Protein AF-A0A9P5N8K6-F1 (afdb_monomer_lite)

Secondary structure (DSSP, 8-state):
-TT-HHHHHHHHH-TTTS----SS-HHHHHHHHTT-S-HHHHHHHHHHHHH-STT------TT--SS---PPTT-S---HHHHHHHHHHHHHHHHTTSSPPP--SSPPP-

Organism: Gymnopilus junonius (NCBI:txid109634)

pLDDT: mean 86.78, std 9.12, range [65.12, 97.62]

Structure (mmCIF, N/CA/C/O backbone):
data_AF-A0A9P5N8K6-F1
#
_entry.id   AF-A0A9P5N8K6-F1
#
loop_
_atom_site.group_PDB
_atom_site.id
_atom_site.type_symbol
_atom_site.label_atom_id
_atom_site.label_alt_id
_atom_site.label_comp_id
_atom_site.label_asym_id
_atom_site.label_entity_id
_atom_site.label_seq_id
_atom_site.pdbx_PDB_ins_code
_atom_site.Cartn_x
_atom_site.Cartn_y
_atom_site.Cartn_z
_atom_site.occupancy
_atom_site.B_iso_or_equiv
_atom_site.auth_seq_id
_atom_site.auth_comp_id
_atom_site.auth_asym_id
_atom_site.auth_atom_id
_atom_site.pdbx_PDB_model_num
ATOM 1 N N . GLU A 1 1 ? -12.613 -1.320 -12.270 1.00 70.25 1 GLU A N 1
ATOM 2 C CA . GLU A 1 1 ? -11.898 -1.578 -11.006 1.00 70.25 1 GLU A CA 1
ATOM 3 C C . GLU A 1 1 ? -12.715 -2.328 -9.970 1.00 70.25 1 GLU A C 1
ATOM 5 O O . GLU A 1 1 ? -12.554 -3.535 -9.919 1.00 70.25 1 GLU A O 1
ATOM 10 N N . LEU A 1 2 ? -13.622 -1.711 -9.198 1.00 72.19 2 LEU A N 1
ATOM 11 C CA . LEU A 1 2 ? -14.351 -2.441 -8.135 1.00 72.19 2 LEU A CA 1
ATOM 12 C C . LEU A 1 2 ? -15.151 -3.650 -8.660 1.00 72.19 2 LEU A C 1
ATOM 14 O O . LEU A 1 2 ? -15.186 -4.686 -8.007 1.00 72.19 2 LEU A O 1
ATOM 18 N N . ASP A 1 3 ? -15.695 -3.543 -9.873 1.00 79.81 3 ASP A N 1
ATOM 19 C CA . ASP A 1 3 ? -16.431 -4.621 -10.546 1.00 79.81 3 ASP A CA 1
ATOM 20 C C . ASP A 1 3 ? -15.578 -5.429 -11.542 1.00 79.81 3 ASP A C 1
ATOM 22 O O . ASP A 1 3 ? -16.116 -6.275 -12.254 1.00 79.81 3 ASP A O 1
ATOM 26 N N . ASP A 1 4 ? -14.264 -5.176 -11.633 1.00 84.00 4 ASP A N 1
ATOM 27 C CA . ASP A 1 4 ? -13.392 -5.927 -12.541 1.00 84.00 4 ASP A CA 1
ATOM 28 C C . ASP A 1 4 ? -13.007 -7.277 -11.903 1.00 84.00 4 ASP A C 1
ATOM 30 O O . ASP A 1 4 ? -12.291 -7.313 -10.894 1.00 84.00 4 ASP A O 1
ATOM 34 N N . PRO A 1 5 ? -13.485 -8.415 -12.439 1.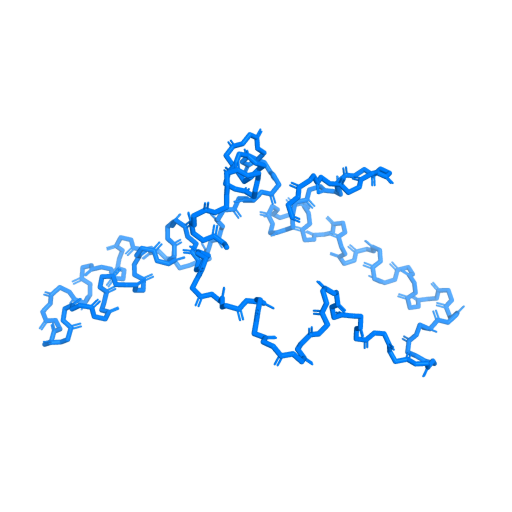00 87.25 5 PRO A N 1
ATOM 35 C CA . PRO A 1 5 ? -13.241 -9.715 -11.828 1.00 87.25 5 PRO A CA 1
ATOM 36 C C . PRO A 1 5 ? -11.788 -10.183 -11.978 1.00 87.25 5 PRO A C 1
ATOM 38 O O . PRO A 1 5 ? -11.361 -11.045 -11.212 1.00 87.25 5 PRO A O 1
ATOM 41 N N . ILE A 1 6 ? -11.039 -9.656 -12.951 1.00 89.06 6 ILE A N 1
ATOM 42 C CA . ILE A 1 6 ? -9.643 -10.022 -13.198 1.00 89.06 6 ILE A CA 1
ATOM 43 C C . ILE A 1 6 ? -8.760 -9.314 -12.174 1.00 89.06 6 ILE A C 1
ATOM 45 O O . ILE A 1 6 ? -8.040 -9.986 -11.436 1.00 89.06 6 ILE A O 1
ATOM 49 N N . VAL A 1 7 ? -8.896 -7.990 -12.052 1.00 87.00 7 VAL A N 1
ATOM 50 C CA . VAL A 1 7 ? -8.128 -7.186 -11.086 1.00 87.00 7 VAL A CA 1
ATOM 51 C C . VAL A 1 7 ? -8.360 -7.682 -9.660 1.00 87.00 7 VAL A C 1
ATOM 53 O O . VAL A 1 7 ? -7.411 -7.958 -8.927 1.00 87.00 7 VAL A O 1
ATOM 56 N N . ASN A 1 8 ? -9.626 -7.854 -9.266 1.00 86.94 8 ASN A N 1
ATOM 57 C CA . ASN A 1 8 ? -9.967 -8.308 -7.918 1.00 86.94 8 ASN A CA 1
ATOM 58 C C . ASN A 1 8 ? -9.419 -9.707 -7.616 1.00 86.94 8 ASN A C 1
ATOM 60 O O . ASN A 1 8 ? -9.037 -9.988 -6.479 1.00 86.94 8 ASN A O 1
ATOM 64 N N . LYS A 1 9 ? -9.375 -10.590 -8.621 1.00 91.19 9 LYS A N 1
ATOM 65 C CA . LYS A 1 9 ? -8.778 -11.915 -8.468 1.00 91.19 9 LYS A CA 1
ATOM 66 C C . LYS A 1 9 ? -7.272 -11.808 -8.243 1.00 91.19 9 LYS A C 1
ATOM 68 O O . LYS A 1 9 ? -6.779 -12.404 -7.296 1.00 91.19 9 LYS A O 1
ATOM 73 N N . THR A 1 10 ? -6.567 -11.014 -9.043 1.00 91.00 10 THR A N 1
ATOM 74 C CA . THR A 1 10 ? -5.119 -10.807 -8.900 1.00 91.00 10 THR A CA 1
ATOM 75 C C . THR A 1 10 ? -4.756 -10.220 -7.537 1.00 91.00 10 THR A C 1
ATOM 77 O O . THR A 1 10 ? -3.874 -10.742 -6.863 1.00 91.00 10 THR A O 1
ATOM 80 N N . VAL A 1 11 ? -5.476 -9.194 -7.072 1.00 89.12 11 VAL A N 1
ATOM 81 C CA . VAL A 1 11 ? -5.240 -8.607 -5.739 1.00 89.12 11 VAL A CA 1
ATOM 82 C C . VAL A 1 11 ? -5.453 -9.643 -4.632 1.00 89.12 11 VAL A C 1
ATOM 84 O O . VAL A 1 11 ? -4.669 -9.719 -3.688 1.00 89.12 11 VAL A O 1
ATOM 87 N N . LYS A 1 12 ? -6.494 -10.473 -4.756 1.00 89.12 12 LYS A N 1
ATOM 88 C CA . LYS A 1 12 ? -6.823 -11.503 -3.767 1.00 89.12 12 LYS A CA 1
ATOM 89 C C . LYS A 1 12 ? -5.841 -12.677 -3.764 1.00 89.12 12 LYS A C 1
ATOM 91 O O . LYS A 1 12 ? -5.551 -13.209 -2.694 1.00 89.12 12 LYS A O 1
ATOM 96 N N . ASP A 1 13 ? -5.375 -13.095 -4.936 1.00 92.50 13 ASP A N 1
ATOM 97 C CA . ASP A 1 13 ? -4.505 -14.263 -5.102 1.00 92.50 13 ASP A CA 1
ATOM 98 C C . ASP A 1 13 ? -3.035 -13.948 -4.743 1.00 92.50 13 ASP A C 1
ATOM 100 O O . ASP A 1 13 ? -2.266 -14.875 -4.492 1.00 92.50 13 ASP A O 1
ATOM 104 N N . HIS A 1 14 ? -2.662 -12.662 -4.648 1.00 91.38 14 HIS A N 1
ATOM 105 C CA . HIS A 1 14 ? -1.295 -12.196 -4.365 1.00 91.38 14 HIS A CA 1
ATOM 106 C C . HIS A 1 14 ? -1.197 -11.236 -3.152 1.00 91.38 14 HIS A C 1
ATOM 108 O O . HIS A 1 14 ? -0.726 -10.101 -3.285 1.00 91.38 14 HIS A O 1
ATOM 114 N N . PRO A 1 15 ? -1.623 -11.646 -1.940 1.00 89.69 15 PRO A N 1
ATOM 115 C CA . PRO A 1 15 ? -1.583 -10.788 -0.748 1.00 89.69 15 PRO A CA 1
ATOM 116 C C . PRO A 1 15 ? -0.159 -10.406 -0.308 1.00 89.69 15 PRO A C 1
ATOM 118 O O . PRO A 1 15 ? 0.029 -9.440 0.428 1.00 89.69 15 PRO A O 1
ATOM 121 N N . ASP A 1 16 ? 0.844 -11.166 -0.742 1.00 89.94 16 ASP A N 1
ATOM 122 C CA . ASP A 1 16 ? 2.268 -10.897 -0.556 1.00 89.94 16 ASP A CA 1
ATOM 123 C C . ASP A 1 16 ? 2.757 -9.704 -1.393 1.00 89.94 16 ASP A C 1
ATOM 125 O O . ASP A 1 16 ? 3.614 -8.949 -0.932 1.00 89.94 16 ASP A O 1
ATOM 129 N N . LEU A 1 17 ? 2.172 -9.494 -2.577 1.00 90.06 17 LEU A N 1
ATOM 130 C CA . LEU A 1 17 ? 2.474 -8.356 -3.452 1.00 90.06 17 LEU A CA 1
ATOM 131 C C . LEU A 1 17 ? 1.675 -7.102 -3.082 1.00 90.06 17 LEU A C 1
ATOM 133 O O . LEU A 1 17 ? 2.181 -5.988 -3.179 1.00 90.06 17 LEU A O 1
ATOM 137 N N . PHE A 1 18 ? 0.438 -7.274 -2.613 1.00 89.19 18 PHE A N 1
ATOM 138 C CA . PHE A 1 18 ? -0.476 -6.172 -2.283 1.00 89.19 18 PHE A CA 1
ATOM 139 C C . PHE A 1 18 ? -0.681 -6.006 -0.776 1.00 89.19 18 PHE A C 1
ATOM 141 O O . PHE A 1 18 ? -1.784 -5.738 -0.297 1.00 89.19 18 PHE A O 1
ATOM 148 N N . LYS A 1 19 ? 0.392 -6.181 -0.002 1.00 90.19 19 LYS A N 1
ATOM 149 C CA . LYS A 1 19 ? 0.340 -6.060 1.453 1.00 90.19 19 LYS A CA 1
ATOM 150 C C . LYS A 1 19 ? 0.055 -4.615 1.870 1.00 90.19 19 LYS A C 1
ATOM 152 O O . LYS A 1 19 ? 0.800 -3.697 1.535 1.00 90.19 19 LYS A O 1
ATOM 157 N N . ILE A 1 20 ? -0.969 -4.423 2.696 1.00 90.06 20 ILE A N 1
ATOM 158 C CA . ILE A 1 20 ? -1.251 -3.125 3.313 1.00 90.06 20 ILE A CA 1
ATOM 159 C C . ILE A 1 20 ? -0.405 -2.984 4.577 1.00 90.06 20 ILE A C 1
ATOM 161 O O . ILE A 1 20 ? -0.654 -3.624 5.599 1.00 90.06 20 ILE A O 1
ATOM 165 N N . THR A 1 21 ? 0.638 -2.158 4.502 1.00 90.00 21 THR A N 1
ATOM 166 C CA . THR A 1 21 ? 1.461 -1.792 5.660 1.00 90.00 21 THR A CA 1
ATOM 167 C C . THR A 1 21 ? 1.340 -0.314 5.954 1.00 90.00 21 THR A C 1
ATOM 169 O O . THR A 1 21 ? 1.440 0.517 5.055 1.00 90.00 21 THR A O 1
ATOM 172 N N . THR A 1 22 ? 1.197 0.026 7.231 1.00 90.25 22 THR A N 1
ATOM 173 C CA . THR A 1 22 ? 1.201 1.414 7.677 1.00 90.25 22 THR A CA 1
ATOM 174 C C . THR A 1 22 ? 1.982 1.553 8.983 1.00 90.25 22 THR A C 1
ATOM 176 O O . THR A 1 22 ? 1.855 0.701 9.866 1.00 90.25 22 THR A O 1
ATOM 179 N N . PRO A 1 23 ? 2.793 2.616 9.151 1.00 91.25 23 PRO A N 1
ATOM 180 C CA . PRO A 1 23 ? 3.412 2.928 10.439 1.00 91.25 23 PRO A CA 1
ATOM 181 C C . PRO A 1 23 ? 2.390 3.460 11.459 1.00 91.25 23 PRO A C 1
ATOM 183 O O . PRO A 1 23 ? 2.715 3.647 12.634 1.00 91.25 23 PRO A O 1
ATOM 186 N N . ILE A 1 24 ? 1.158 3.741 11.022 1.00 94.44 24 ILE A N 1
ATOM 187 C CA . ILE A 1 24 ? 0.084 4.254 11.865 1.00 94.44 24 ILE A CA 1
ATOM 188 C C . ILE A 1 24 ? -0.502 3.106 12.687 1.00 94.44 24 ILE A C 1
ATOM 190 O O . ILE A 1 24 ? -0.931 2.086 12.157 1.00 94.44 24 ILE A O 1
ATOM 194 N N . LYS A 1 25 ? -0.594 3.304 14.004 1.00 95.88 25 LYS A N 1
ATOM 195 C CA . LYS A 1 25 ? -1.327 2.395 14.892 1.00 95.88 25 LYS A CA 1
ATOM 196 C C . LYS A 1 25 ? -2.827 2.622 14.712 1.00 95.88 25 LYS A C 1
ATOM 198 O O . LYS A 1 25 ? -3.396 3.474 15.394 1.00 95.88 25 LYS A O 1
ATOM 203 N N . VAL A 1 26 ? -3.439 1.890 13.783 1.00 96.06 26 VAL A N 1
ATOM 204 C CA . VAL A 1 26 ? -4.843 2.087 13.388 1.00 96.06 26 VAL A CA 1
ATOM 205 C C . VAL A 1 26 ? -5.793 1.990 14.585 1.00 96.06 26 VAL A C 1
ATOM 207 O O . VAL A 1 26 ? -6.633 2.868 14.748 1.00 96.06 26 VAL A O 1
ATOM 210 N N . ASP A 1 27 ? -5.591 1.029 15.490 1.00 95.75 27 ASP A N 1
ATOM 211 C CA . ASP A 1 27 ? -6.426 0.881 16.693 1.00 95.75 27 ASP A CA 1
ATOM 212 C C . ASP A 1 27 ? -6.383 2.120 17.600 1.00 95.75 27 ASP A C 1
ATOM 214 O O . ASP A 1 27 ? -7.399 2.567 18.130 1.00 95.75 27 ASP A O 1
ATOM 218 N N . VAL A 1 28 ? -5.196 2.719 17.752 1.00 97.62 28 VAL A N 1
ATOM 219 C CA . VAL A 1 28 ? -5.016 3.942 18.548 1.00 97.62 28 VAL A CA 1
ATOM 220 C C . VAL A 1 28 ? -5.676 5.124 17.849 1.00 97.62 28 VAL A C 1
ATOM 222 O O . VAL A 1 28 ? -6.334 5.933 18.498 1.00 97.62 28 VAL A O 1
ATOM 225 N N . LEU A 1 29 ? -5.519 5.225 16.527 1.00 96.94 29 LEU A N 1
ATOM 226 C CA . LEU A 1 29 ? -6.160 6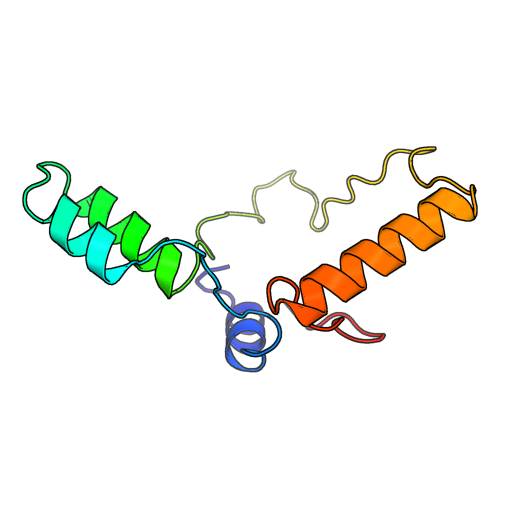.270 15.734 1.00 96.94 29 LEU A CA 1
ATOM 227 C C . LEU A 1 29 ? -7.690 6.181 15.832 1.00 96.94 29 LEU A C 1
ATOM 229 O O . LEU A 1 29 ? -8.343 7.206 16.017 1.00 96.94 29 LEU A O 1
ATOM 233 N N . HIS A 1 30 ? -8.248 4.973 15.759 1.00 96.06 30 HIS A N 1
ATOM 234 C CA . HIS A 1 30 ? -9.681 4.737 15.887 1.00 96.06 30 HIS A CA 1
ATOM 235 C C . HIS A 1 30 ? -10.214 5.215 17.244 1.00 96.06 30 HIS A C 1
ATOM 237 O O . HIS A 1 30 ? -11.163 5.998 17.284 1.00 96.06 30 HIS A O 1
ATOM 243 N N . GLU A 1 31 ? -9.561 4.847 18.351 1.00 97.31 31 GLU A N 1
ATOM 244 C CA . GLU A 1 31 ? -9.984 5.296 19.684 1.00 97.31 31 GLU A CA 1
ATOM 245 C C . GLU A 1 31 ? -9.885 6.819 19.853 1.00 97.31 31 GLU A C 1
ATOM 247 O O . GLU A 1 31 ? -10.785 7.436 20.426 1.00 97.31 31 GLU A O 1
ATOM 252 N N . LEU A 1 32 ? -8.844 7.453 19.301 1.00 97.62 32 LEU A N 1
ATOM 253 C CA . LEU A 1 32 ? -8.705 8.914 19.322 1.00 97.62 32 LEU A CA 1
ATOM 254 C C . LEU A 1 32 ? -9.808 9.630 18.526 1.00 97.62 32 LEU A C 1
ATOM 256 O O . LEU A 1 32 ? -10.165 10.761 18.857 1.00 97.62 32 LEU A O 1
ATOM 260 N N . LEU A 1 33 ? -10.349 8.990 17.487 1.00 96.69 33 LEU A N 1
ATOM 261 C CA . LEU A 1 33 ? -11.339 9.575 16.580 1.00 96.69 33 LEU A CA 1
ATOM 262 C C . LEU A 1 33 ? -12.782 9.136 16.854 1.00 96.69 33 LEU A C 1
ATOM 264 O O . LEU A 1 33 ? -13.701 9.621 16.195 1.00 96.69 33 LEU A O 1
ATOM 268 N N . LYS A 1 34 ? -13.015 8.290 17.858 1.00 95.50 34 LYS A N 1
ATOM 269 C CA . LYS A 1 34 ?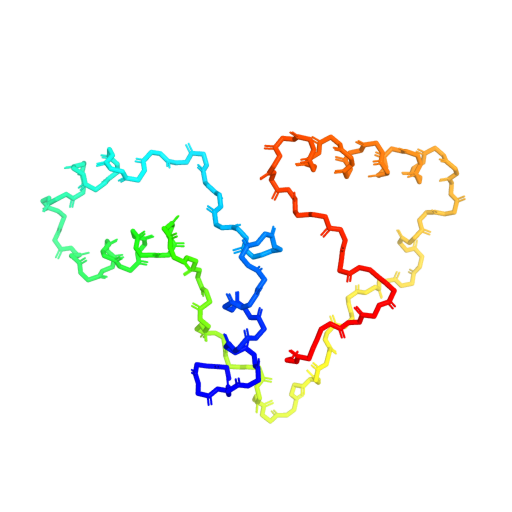 -14.332 7.725 18.192 1.00 95.50 34 LYS A CA 1
ATOM 270 C C . LYS A 1 34 ? -15.439 8.764 18.410 1.00 95.50 34 LYS A C 1
ATOM 272 O O . LYS A 1 34 ? -16.602 8.503 18.122 1.00 95.50 34 LYS A O 1
ATOM 277 N N . GLY A 1 35 ? -15.090 9.944 18.925 1.00 95.69 35 GLY A N 1
ATOM 278 C CA . GLY A 1 35 ? -16.024 11.054 19.159 1.00 95.69 35 GLY A CA 1
ATOM 279 C C . GLY A 1 35 ? -16.119 12.066 18.013 1.00 95.69 35 GLY A C 1
ATOM 280 O O . GLY A 1 35 ? -16.741 13.114 18.184 1.00 95.69 35 GLY A O 1
ATOM 281 N N . HIS A 1 36 ? -15.462 11.818 16.878 1.00 97.44 36 HIS A N 1
ATOM 282 C CA . HIS A 1 36 ? -15.383 12.790 15.796 1.00 97.44 36 HIS A CA 1
ATOM 283 C C . HIS A 1 36 ? -16.744 12.941 15.085 1.00 97.44 36 HIS A C 1
ATOM 285 O O . HIS A 1 36 ? -17.352 11.938 14.708 1.00 97.44 36 HIS A O 1
ATOM 291 N N . PRO A 1 37 ? -17.219 14.176 14.827 1.00 97.12 37 PRO A N 1
ATOM 292 C CA . PRO A 1 37 ? -18.546 14.411 14.248 1.00 97.12 37 PRO A CA 1
ATOM 293 C C . PRO A 1 37 ? -18.684 13.922 12.799 1.00 97.12 37 PRO A C 1
ATOM 295 O O . PRO A 1 37 ? -19.792 13.696 12.325 1.00 97.12 37 PRO A O 1
ATOM 298 N N . ASN A 1 38 ? -17.568 13.755 12.085 1.00 97.00 38 ASN A N 1
ATOM 299 C CA . ASN A 1 38 ? -17.544 13.201 10.732 1.00 97.00 38 ASN A CA 1
ATOM 300 C C . ASN A 1 38 ? -17.178 11.709 10.751 1.00 97.00 38 ASN A C 1
ATOM 302 O O . ASN A 1 38 ? -16.132 11.317 10.233 1.00 97.00 38 ASN A O 1
ATOM 306 N N . THR A 1 39 ? -18.015 10.893 11.393 1.00 95.50 39 THR A N 1
ATOM 307 C CA . THR A 1 39 ? -17.826 9.436 11.485 1.00 95.50 39 THR A CA 1
ATOM 308 C C . THR A 1 39 ? -17.641 8.767 10.116 1.00 95.50 39 THR A C 1
ATOM 310 O O . THR A 1 39 ? -16.700 7.990 9.992 1.00 95.50 39 THR A O 1
ATOM 313 N N . PRO A 1 40 ? -18.417 9.095 9.055 1.00 95.62 40 PRO A N 1
ATOM 314 C CA . PRO A 1 40 ? -18.252 8.436 7.756 1.00 95.62 40 PRO A CA 1
ATOM 315 C C . PRO A 1 40 ? -16.851 8.601 7.160 1.00 95.62 40 PRO A C 1
ATOM 317 O O . PRO A 1 40 ? -16.304 7.673 6.571 1.00 95.62 40 PRO A O 1
ATOM 320 N N . PHE A 1 41 ? -16.248 9.779 7.331 1.00 94.38 41 PHE A N 1
ATOM 321 C CA . PHE A 1 41 ? -14.898 10.028 6.844 1.00 94.38 41 PHE A CA 1
ATOM 322 C C . PHE A 1 41 ? -13.841 9.301 7.679 1.00 94.38 41 PHE A C 1
ATOM 324 O O . PHE A 1 41 ? -12.907 8.736 7.116 1.00 94.38 41 PHE A O 1
ATOM 331 N N . VAL A 1 42 ? -14.007 9.268 9.005 1.00 95.75 42 VAL A N 1
ATOM 332 C CA . VAL A 1 42 ? -13.107 8.521 9.898 1.00 95.75 42 VAL A CA 1
ATOM 333 C C . VAL A 1 42 ? -13.103 7.041 9.531 1.00 95.75 42 VAL A C 1
ATOM 335 O O . VAL A 1 42 ? -12.032 6.490 9.299 1.00 95.75 42 VAL A O 1
ATOM 338 N N . GLU A 1 43 ? -14.280 6.435 9.379 1.00 94.50 43 GLU A N 1
ATOM 339 C CA . GLU A 1 43 ? -14.414 5.039 8.945 1.00 94.50 43 GLU A CA 1
ATOM 340 C C . GLU A 1 43 ? -13.729 4.798 7.594 1.00 94.50 43 GLU A C 1
ATOM 342 O O . GLU A 1 43 ? -12.968 3.846 7.453 1.00 94.50 43 GLU A O 1
ATOM 347 N N . SER A 1 44 ? -13.897 5.700 6.616 1.00 93.81 44 SER A N 1
ATOM 348 C CA . SER A 1 44 ? -13.227 5.555 5.314 1.00 93.81 44 SER A CA 1
ATOM 349 C C . SER A 1 44 ? -11.697 5.575 5.405 1.00 93.81 44 SER A C 1
ATOM 351 O O . SER A 1 44 ? -11.030 4.845 4.675 1.00 93.81 44 SER A O 1
ATOM 353 N N . ILE A 1 45 ? -11.129 6.377 6.314 1.00 94.06 45 ILE A N 1
ATOM 354 C CA . ILE A 1 45 ? -9.680 6.423 6.540 1.00 94.06 45 ILE A CA 1
ATOM 355 C C . ILE A 1 45 ? -9.216 5.143 7.223 1.00 94.06 45 ILE A C 1
ATOM 357 O O . ILE A 1 45 ? -8.197 4.588 6.825 1.00 94.06 45 ILE A O 1
ATOM 361 N N . LEU A 1 46 ? -9.939 4.687 8.249 1.00 95.19 46 LEU A N 1
ATOM 362 C CA . LEU A 1 46 ? -9.581 3.478 8.985 1.00 95.19 46 LEU A CA 1
ATOM 363 C C . LEU A 1 46 ? -9.583 2.264 8.054 1.00 95.19 46 LEU A C 1
ATOM 365 O O . LEU A 1 46 ? -8.573 1.570 7.999 1.00 95.19 46 LEU A O 1
ATOM 369 N N . ILE A 1 47 ? -10.636 2.101 7.247 1.00 93.25 47 ILE A N 1
ATOM 370 C CA . ILE A 1 47 ? -10.710 1.072 6.200 1.00 93.25 47 ILE A CA 1
ATOM 371 C C . ILE A 1 47 ? -9.553 1.229 5.210 1.00 93.25 47 ILE A C 1
ATOM 373 O O . ILE A 1 47 ? -8.865 0.263 4.909 1.00 93.25 47 ILE A O 1
ATOM 377 N N . GLY A 1 48 ? -9.269 2.446 4.736 1.00 92.44 48 GLY A N 1
ATOM 378 C CA . GLY A 1 48 ? -8.160 2.677 3.807 1.00 92.44 48 GLY A CA 1
ATOM 379 C C . GLY A 1 48 ? -6.785 2.294 4.373 1.00 92.44 48 GLY A C 1
ATOM 380 O O . GLY A 1 48 ? -5.908 1.849 3.635 1.00 92.44 48 GLY A O 1
ATOM 381 N N . LEU A 1 49 ? -6.590 2.439 5.686 1.00 94.00 49 LEU A N 1
ATOM 382 C CA . LEU A 1 49 ? -5.347 2.085 6.372 1.00 94.00 49 LEU A CA 1
ATOM 383 C C . LEU A 1 49 ? -5.226 0.589 6.699 1.00 94.00 49 LEU A C 1
ATOM 385 O O . LEU A 1 49 ? -4.099 0.133 6.898 1.00 94.00 49 LEU A O 1
ATOM 389 N N . THR A 1 50 ? -6.333 -0.156 6.773 1.00 92.12 50 THR A N 1
ATOM 390 C CA . THR A 1 50 ? -6.325 -1.611 7.023 1.00 92.12 50 THR A CA 1
ATOM 391 C C . THR A 1 50 ? -6.417 -2.425 5.742 1.00 92.12 50 THR A C 1
ATOM 393 O O . THR A 1 50 ? -5.669 -3.384 5.570 1.00 92.12 50 THR A O 1
ATOM 396 N N . ASP A 1 51 ? -7.296 -2.011 4.834 1.00 89.38 51 ASP A N 1
ATOM 397 C CA . ASP A 1 51 ? -7.716 -2.777 3.660 1.00 89.38 51 ASP A CA 1
ATOM 398 C C . ASP A 1 51 ? -7.198 -2.149 2.353 1.00 89.38 51 ASP A C 1
ATOM 400 O O . ASP A 1 51 ? -7.255 -2.767 1.291 1.00 89.38 51 ASP A O 1
ATOM 404 N N . GLY A 1 52 ? -6.632 -0.939 2.432 1.00 88.75 52 GLY A N 1
ATOM 405 C CA . GLY A 1 52 ? -6.081 -0.198 1.301 1.00 88.75 52 GLY A CA 1
ATOM 406 C C . GLY A 1 52 ? -7.061 0.811 0.699 1.00 88.75 52 GLY A C 1
ATOM 407 O O . GLY A 1 52 ? -8.271 0.743 0.888 1.00 88.75 52 GLY A O 1
ATOM 408 N N . PHE A 1 53 ? -6.527 1.774 -0.063 1.00 87.31 53 PHE A N 1
ATOM 409 C CA . PHE A 1 53 ? -7.326 2.830 -0.708 1.00 87.31 53 PHE A CA 1
ATOM 410 C C . PHE A 1 53 ? -7.827 2.471 -2.121 1.00 87.31 53 PHE A C 1
ATOM 412 O O . PHE A 1 53 ? -8.341 3.311 -2.867 1.00 87.31 53 PHE A O 1
ATOM 419 N N . TRP A 1 54 ? -7.639 1.218 -2.519 1.00 79.06 54 TRP A N 1
ATOM 420 C CA . TRP A 1 54 ? -8.143 0.673 -3.772 1.00 79.06 54 TRP A CA 1
ATOM 421 C C . TRP A 1 54 ? -9.611 0.246 -3.591 1.00 79.06 54 TRP A C 1
ATOM 423 O O . TRP A 1 54 ? -9.948 -0.227 -2.508 1.00 79.06 54 TRP A O 1
ATOM 433 N N . PRO A 1 55 ? -10.509 0.363 -4.593 1.00 72.06 55 PRO A N 1
ATOM 434 C CA . PRO A 1 55 ? -10.313 0.778 -5.986 1.00 72.06 55 PRO A CA 1
ATOM 435 C C . PRO A 1 55 ? -11.077 2.063 -6.356 1.00 72.06 55 PRO A C 1
ATOM 437 O O . PRO A 1 55 ? -11.801 2.109 -7.352 1.00 72.06 55 PRO A O 1
ATOM 440 N N . TRP A 1 56 ? -10.972 3.131 -5.566 1.00 69.69 56 TRP A N 1
ATOM 441 C CA . TRP A 1 56 ? -11.809 4.323 -5.786 1.00 69.69 56 TRP A CA 1
ATOM 442 C C . TRP A 1 56 ? -11.422 5.182 -7.009 1.00 69.69 56 TRP A C 1
ATOM 444 O O . TRP A 1 56 ? -12.063 6.200 -7.274 1.00 69.69 56 TRP A O 1
ATOM 454 N N . ALA A 1 57 ? -10.410 4.779 -7.785 1.00 70.12 57 ALA A N 1
ATOM 455 C CA . ALA A 1 57 ? -10.026 5.432 -9.033 1.00 70.12 57 ALA A CA 1
ATOM 456 C C . ALA A 1 57 ? -10.824 4.883 -10.232 1.00 70.12 57 ALA A C 1
ATOM 458 O O . ALA A 1 57 ? -10.880 3.679 -10.460 1.00 70.12 57 ALA A O 1
ATOM 459 N N . ASN A 1 58 ? -11.403 5.773 -11.048 1.00 73.00 58 ASN A N 1
ATOM 460 C CA . ASN A 1 58 ? -11.963 5.412 -12.354 1.00 73.00 58 ASN A CA 1
ATOM 461 C C . ASN A 1 58 ? -10.924 5.673 -13.455 1.00 73.00 58 ASN A C 1
ATOM 463 O O . ASN A 1 58 ? -10.781 6.801 -13.933 1.00 73.00 58 ASN A O 1
ATOM 467 N N . THR A 1 59 ? -10.209 4.622 -13.839 1.00 71.00 59 THR A N 1
ATOM 468 C CA . THR A 1 59 ? -9.166 4.616 -14.879 1.00 71.00 59 THR A CA 1
ATOM 469 C C . THR A 1 59 ? -9.742 4.541 -16.300 1.00 71.00 59 THR A C 1
ATOM 471 O O . THR A 1 59 ? -9.089 4.963 -17.250 1.00 71.00 59 THR A O 1
ATOM 474 N N . HIS A 1 60 ? -10.995 4.101 -16.468 1.00 74.00 60 HIS A N 1
ATOM 475 C CA . HIS A 1 60 ? -11.654 3.927 -17.772 1.00 74.00 60 HIS A CA 1
ATOM 476 C C . HIS A 1 60 ? -12.323 5.203 -18.304 1.00 74.00 60 HIS A C 1
ATOM 478 O O . HIS A 1 60 ? -13.214 5.153 -19.159 1.00 74.00 60 HIS A O 1
ATOM 484 N N . LYS A 1 61 ? -11.938 6.374 -17.793 1.00 78.81 61 LYS A N 1
ATOM 485 C CA . LYS A 1 61 ? -12.498 7.640 -18.260 1.00 78.81 61 LYS A CA 1
ATOM 486 C C . LYS A 1 61 ? -12.112 7.863 -19.724 1.00 78.81 61 LYS A C 1
ATOM 488 O O . LYS A 1 61 ? -10.941 7.794 -20.085 1.00 78.81 61 LYS A O 1
ATOM 493 N N . PHE A 1 62 ? -13.098 8.172 -20.566 1.00 83.38 62 PHE A N 1
ATOM 494 C CA . PHE A 1 62 ? -12.865 8.433 -21.987 1.00 83.38 62 PHE A CA 1
ATOM 495 C C . PHE A 1 62 ? -11.757 9.483 -22.187 1.00 83.38 62 PHE A C 1
ATOM 497 O O . PHE A 1 62 ? -11.818 10.573 -21.613 1.00 83.38 62 PHE A O 1
ATOM 504 N N . GLY A 1 63 ? -10.749 9.140 -22.994 1.00 82.44 63 GLY A N 1
ATOM 505 C CA . GLY A 1 63 ? -9.589 9.988 -23.280 1.00 82.44 63 GLY A CA 1
ATOM 506 C C . GLY A 1 63 ? -8.388 9.807 -22.342 1.00 82.44 63 GLY A C 1
ATOM 507 O O . GLY A 1 63 ? -7.346 10.398 -22.615 1.00 82.44 63 GLY A O 1
ATOM 508 N N . TYR A 1 64 ? -8.491 8.998 -21.280 1.00 77.56 64 TYR A N 1
ATOM 509 C CA . TYR A 1 64 ? -7.326 8.594 -20.488 1.00 77.56 64 TYR A CA 1
ATOM 510 C C . TYR A 1 64 ? -6.598 7.410 -21.140 1.00 77.56 64 TYR A C 1
ATOM 512 O O . TYR A 1 64 ? -7.249 6.537 -21.721 1.00 77.56 64 TYR A O 1
ATOM 520 N N . PRO A 1 65 ? -5.256 7.369 -21.073 1.00 77.81 65 PRO A N 1
ATOM 521 C CA . PRO A 1 65 ? -4.500 6.240 -21.588 1.00 77.81 65 PRO A CA 1
ATOM 522 C C . PRO A 1 65 ? -4.693 5.013 -20.689 1.00 77.81 65 PRO A C 1
ATOM 524 O O . PRO A 1 65 ? -4.777 5.139 -19.470 1.00 77.81 65 PRO A O 1
ATOM 527 N N . THR A 1 66 ? -4.700 3.823 -21.293 1.00 74.00 66 THR A N 1
ATOM 528 C CA . THR A 1 66 ? -4.760 2.542 -20.565 1.00 74.00 66 THR A CA 1
ATOM 529 C C . THR A 1 66 ? -3.564 2.352 -19.629 1.00 74.00 66 THR A C 1
ATOM 531 O O . THR A 1 66 ? -3.699 1.749 -18.574 1.00 74.00 66 THR A O 1
ATOM 534 N N . MET A 1 67 ? -2.403 2.902 -19.988 1.00 71.50 67 MET A N 1
ATOM 535 C CA . MET A 1 67 ? -1.202 2.922 -19.157 1.00 71.50 67 MET A CA 1
ATOM 536 C C . MET A 1 67 ? -0.676 4.353 -19.081 1.00 71.50 67 MET A C 1
ATOM 538 O O . MET A 1 67 ? -0.483 5.000 -20.113 1.00 71.50 67 MET A O 1
ATOM 542 N N . HIS A 1 68 ? -0.410 4.843 -17.871 1.00 72.94 68 HIS A N 1
ATOM 543 C CA . HIS A 1 68 ? 0.287 6.111 -17.688 1.00 72.94 68 HIS A CA 1
ATOM 544 C C . HIS A 1 68 ? 1.779 5.863 -17.451 1.00 72.94 68 HIS A C 1
ATOM 546 O O . HIS A 1 68 ? 2.229 5.750 -16.314 1.00 72.94 68 HIS A O 1
ATOM 552 N N . ASP A 1 69 ? 2.562 5.841 -18.529 1.00 75.50 69 ASP A N 1
ATOM 553 C CA . ASP A 1 69 ? 4.018 5.925 -18.412 1.00 75.50 69 ASP A CA 1
ATOM 554 C C . ASP A 1 69 ? 4.411 7.389 -18.156 1.00 75.50 69 ASP A C 1
ATOM 556 O O . ASP A 1 69 ? 4.125 8.282 -18.957 1.00 75.50 69 ASP A O 1
ATOM 560 N N . THR A 1 70 ? 4.989 7.657 -16.985 1.00 74.69 70 THR A N 1
ATOM 561 C CA . THR A 1 70 ? 5.480 8.988 -16.588 1.00 74.69 70 THR A CA 1
ATOM 562 C C . THR A 1 70 ? 6.982 9.141 -16.802 1.00 74.69 70 THR A C 1
ATOM 564 O O . THR A 1 70 ? 7.552 10.157 -16.388 1.00 74.69 70 THR A O 1
ATOM 567 N N . ARG A 1 71 ? 7.644 8.171 -17.450 1.00 72.50 71 ARG A N 1
ATOM 568 C CA . ARG A 1 71 ? 9.073 8.248 -17.738 1.00 72.50 71 ARG A CA 1
ATOM 569 C C . ARG A 1 71 ? 9.366 9.517 -18.523 1.00 72.50 71 ARG A C 1
ATOM 571 O O . ARG A 1 71 ? 8.921 9.713 -19.652 1.00 72.50 71 ARG A O 1
ATOM 578 N N . ARG A 1 72 ? 10.159 10.394 -17.917 1.00 69.12 72 ARG A N 1
ATOM 579 C CA . ARG A 1 72 ? 10.657 11.584 -18.592 1.00 69.12 72 ARG A CA 1
ATOM 580 C C . ARG A 1 72 ? 11.934 11.207 -19.347 1.00 69.12 72 ARG A C 1
ATOM 582 O O . ARG A 1 72 ? 12.825 10.586 -18.763 1.00 69.12 72 ARG A O 1
ATOM 589 N N . PRO A 1 73 ? 12.060 11.562 -20.633 1.00 67.94 73 PRO A N 1
ATOM 590 C CA . PRO A 1 73 ? 13.321 11.405 -21.343 1.00 67.94 73 PRO A CA 1
ATOM 591 C C . PRO A 1 73 ? 14.454 12.089 -20.561 1.00 67.94 73 PRO A C 1
ATOM 593 O O . PRO A 1 73 ? 14.315 13.244 -20.162 1.00 67.94 73 PRO A O 1
ATOM 596 N N . GLY A 1 74 ? 15.547 11.366 -20.305 1.00 65.94 74 GLY A N 1
ATOM 597 C CA . GLY A 1 74 ? 16.717 11.884 -19.585 1.00 65.94 74 GLY A CA 1
ATOM 598 C C . GLY A 1 74 ? 16.660 11.837 -18.051 1.00 65.94 74 GLY A C 1
ATOM 599 O O . GLY A 1 74 ? 17.595 12.317 -17.421 1.00 65.94 74 GLY A O 1
ATOM 600 N N . THR A 1 75 ? 15.617 11.269 -17.426 1.00 65.38 75 THR A N 1
ATOM 601 C CA . THR A 1 75 ? 15.595 11.067 -15.956 1.00 65.38 75 THR A CA 1
ATOM 602 C C . THR A 1 75 ? 16.124 9.712 -15.508 1.00 65.38 75 THR A C 1
ATOM 604 O O . THR A 1 75 ? 16.328 9.503 -14.317 1.00 65.38 75 THR A O 1
ATOM 607 N N . THR A 1 76 ? 16.344 8.781 -16.437 1.00 65.12 76 THR A N 1
ATOM 608 C CA . THR A 1 76 ? 17.138 7.586 -16.149 1.00 65.12 76 THR A CA 1
ATOM 609 C C . THR A 1 76 ? 18.594 8.028 -16.132 1.00 65.12 76 THR A C 1
ATOM 611 O O . THR A 1 76 ? 19.156 8.317 -17.185 1.00 65.12 76 THR A O 1
ATOM 614 N N . SER A 1 77 ? 19.182 8.156 -14.944 1.00 66.50 77 SER A N 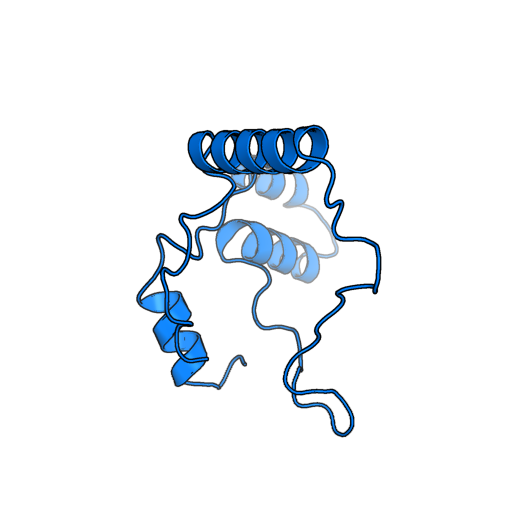1
ATOM 615 C CA . SER A 1 77 ? 20.617 8.386 -14.837 1.00 66.50 77 SER A CA 1
ATOM 616 C C . SER A 1 77 ? 21.339 7.150 -15.354 1.00 66.50 77 SER A C 1
ATOM 618 O O . SER A 1 77 ? 21.169 6.065 -14.809 1.00 66.50 77 SER A O 1
ATOM 620 N N . GLU A 1 78 ? 22.152 7.317 -16.389 1.00 78.38 78 GLU A N 1
ATOM 621 C CA . GLU A 1 78 ? 23.093 6.281 -16.834 1.00 78.38 78 GLU A CA 1
ATOM 622 C C . GLU A 1 78 ? 24.323 6.202 -15.912 1.00 78.38 78 GLU A C 1
ATOM 624 O O . GLU A 1 78 ? 25.191 5.356 -16.104 1.00 78.38 78 GLU A O 1
ATOM 629 N N . ASP A 1 79 ? 24.385 7.083 -14.905 1.00 86.38 79 ASP A N 1
ATOM 630 C CA . ASP A 1 79 ? 25.407 7.093 -13.867 1.00 86.38 79 ASP A CA 1
ATOM 631 C C . ASP A 1 79 ? 25.325 5.813 -13.008 1.00 86.38 79 ASP A C 1
ATOM 633 O O . ASP A 1 79 ? 24.308 5.591 -12.333 1.00 86.38 79 ASP A O 1
ATOM 637 N N . PRO A 1 80 ? 26.382 4.979 -12.997 1.00 88.62 80 PRO A N 1
ATOM 638 C CA . PRO A 1 80 ? 26.434 3.771 -12.182 1.00 88.62 80 PRO A CA 1
ATOM 639 C C . PRO A 1 80 ? 26.205 4.016 -10.682 1.00 88.62 80 PRO A C 1
ATOM 641 O O . PRO A 1 80 ? 25.615 3.165 -10.011 1.00 88.62 80 PRO A O 1
ATOM 644 N N . GLU A 1 81 ? 26.623 5.166 -10.140 1.00 91.00 81 GLU A N 1
ATOM 645 C CA . GLU A 1 81 ? 26.441 5.477 -8.716 1.00 91.00 81 GLU A CA 1
ATOM 646 C C . GLU A 1 81 ? 24.963 5.680 -8.373 1.00 91.00 81 GLU A C 1
ATOM 648 O O . GLU A 1 81 ? 24.463 5.137 -7.389 1.00 91.00 81 GLU A O 1
ATOM 653 N N . HIS A 1 82 ? 24.218 6.381 -9.225 1.00 89.75 82 HIS A N 1
ATOM 654 C CA . HIS A 1 82 ? 22.783 6.565 -9.022 1.00 89.75 82 HIS A CA 1
ATOM 655 C C . HIS A 1 82 ? 22.011 5.247 -9.148 1.00 89.75 82 HIS A C 1
ATOM 657 O O . HIS A 1 82 ? 21.108 4.986 -8.352 1.00 89.75 82 HIS A O 1
ATOM 663 N N . CYS A 1 83 ? 22.375 4.401 -10.116 1.00 87.88 83 CYS A N 1
ATOM 664 C CA . CYS A 1 83 ? 21.769 3.079 -10.277 1.00 87.88 83 CYS A CA 1
ATOM 665 C C . CYS A 1 83 ? 21.982 2.210 -9.031 1.00 87.88 83 CYS A C 1
ATOM 667 O O . CYS A 1 83 ? 21.020 1.653 -8.504 1.00 87.88 83 CYS A O 1
ATOM 669 N N . SER A 1 84 ? 23.217 2.153 -8.522 1.00 92.06 84 SER A N 1
ATOM 670 C CA . SER A 1 84 ? 23.535 1.382 -7.313 1.00 92.06 84 SER A CA 1
ATOM 671 C C . SER A 1 84 ? 22.837 1.920 -6.059 1.00 92.06 84 SER A C 1
ATOM 673 O O . SER A 1 84 ? 22.379 1.135 -5.231 1.00 92.06 84 SER A O 1
ATOM 675 N N . PHE A 1 85 ? 22.680 3.243 -5.932 1.00 93.50 85 PHE A N 1
ATOM 676 C CA . PHE A 1 85 ? 21.905 3.838 -4.843 1.00 93.50 85 PHE A CA 1
ATOM 677 C C . PHE A 1 85 ? 20.425 3.434 -4.896 1.00 93.50 85 PHE A C 1
ATOM 679 O O . PHE A 1 85 ? 19.862 3.048 -3.872 1.00 93.50 85 PHE A O 1
ATOM 686 N N . LEU A 1 86 ? 19.799 3.495 -6.077 1.00 91.25 86 LEU A N 1
ATOM 687 C CA . LEU A 1 86 ? 18.396 3.106 -6.253 1.00 91.25 86 LEU A CA 1
ATOM 688 C C . LEU A 1 86 ? 18.174 1.624 -5.936 1.00 91.25 86 LEU A C 1
ATOM 690 O O . LEU A 1 86 ? 17.202 1.289 -5.262 1.00 91.25 86 LEU A O 1
ATOM 694 N N . GLU A 1 87 ? 19.082 0.753 -6.377 1.00 91.44 87 GLU A N 1
ATOM 695 C CA . GLU A 1 87 ? 19.042 -0.679 -6.069 1.00 91.44 87 GLU A CA 1
ATOM 696 C C . GLU A 1 87 ? 19.185 -0.933 -4.563 1.00 91.44 87 GLU A C 1
ATOM 698 O O . GLU A 1 87 ? 18.372 -1.640 -3.969 1.00 91.44 87 GLU A O 1
ATOM 703 N N . TRP A 1 88 ? 20.163 -0.294 -3.914 1.00 95.81 88 TRP A N 1
ATOM 704 C CA . TRP A 1 88 ? 20.342 -0.393 -2.466 1.00 95.81 88 TRP A CA 1
ATOM 705 C C . TRP A 1 88 ? 19.105 0.083 -1.695 1.00 95.81 88 TRP A C 1
ATOM 707 O O . TRP A 1 88 ? 18.674 -0.578 -0.746 1.00 95.81 88 TRP A O 1
ATOM 717 N N . GLN A 1 89 ? 18.514 1.209 -2.101 1.00 95.62 89 GLN A N 1
ATOM 718 C CA . GLN A 1 89 ? 17.314 1.741 -1.463 1.00 95.62 89 GLN A CA 1
ATOM 719 C C . GLN A 1 89 ? 16.124 0.793 -1.649 1.00 95.62 89 GLN A C 1
ATOM 721 O O . GLN A 1 89 ? 15.426 0.517 -0.676 1.00 95.62 89 GLN A O 1
ATOM 726 N N . ALA A 1 90 ? 15.905 0.273 -2.860 1.00 92.81 90 ALA A N 1
ATOM 727 C CA . ALA A 1 90 ? 14.827 -0.675 -3.136 1.00 92.81 90 ALA A CA 1
ATOM 728 C C . ALA A 1 90 ? 14.952 -1.933 -2.265 1.00 92.81 90 ALA A C 1
ATOM 730 O O . ALA A 1 90 ? 14.001 -2.283 -1.568 1.00 92.81 90 ALA A O 1
ATOM 731 N N . ASN A 1 91 ? 16.147 -2.530 -2.212 1.00 95.25 91 ASN A N 1
ATOM 732 C CA . ASN A 1 91 ? 16.428 -3.691 -1.365 1.00 95.25 91 ASN A CA 1
ATOM 733 C C . ASN A 1 91 ? 16.194 -3.374 0.120 1.00 95.25 91 ASN A C 1
ATOM 735 O O . ASN A 1 91 ? 15.583 -4.156 0.840 1.00 95.25 91 ASN A O 1
ATOM 739 N N . THR A 1 92 ? 16.616 -2.192 0.578 1.00 96.06 92 THR A N 1
ATOM 740 C CA . THR A 1 92 ? 16.411 -1.753 1.967 1.00 96.06 92 THR A CA 1
ATOM 741 C C . THR A 1 92 ? 14.923 -1.611 2.314 1.00 96.06 92 THR A C 1
ATOM 743 O O . THR A 1 92 ? 14.512 -1.937 3.429 1.00 96.06 92 THR A O 1
ATOM 746 N N . GLU A 1 93 ? 14.094 -1.099 1.402 1.00 94.75 93 GLU A N 1
ATOM 747 C CA . GLU A 1 93 ? 12.650 -0.971 1.638 1.00 94.75 93 GLU A CA 1
ATOM 748 C C . GLU A 1 93 ? 11.913 -2.318 1.550 1.00 94.75 93 GLU A C 1
ATOM 750 O O . GLU A 1 93 ? 10.946 -2.538 2.287 1.00 94.75 93 GLU A O 1
ATOM 755 N N . GLU A 1 94 ? 12.401 -3.246 0.725 1.00 93.56 94 GLU A N 1
ATOM 756 C CA . GLU A 1 94 ? 11.934 -4.635 0.677 1.00 93.56 94 GLU A CA 1
ATOM 757 C C . GLU A 1 94 ? 12.266 -5.386 1.979 1.00 93.56 94 GLU A C 1
ATOM 759 O O . GLU A 1 94 ? 11.388 -6.007 2.577 1.00 93.56 94 GLU A O 1
ATOM 764 N N . GLU A 1 95 ? 13.487 -5.240 2.509 1.00 93.81 95 GLU A N 1
ATOM 765 C CA . GLU A 1 95 ? 13.899 -5.811 3.803 1.00 93.81 95 GLU A CA 1
ATOM 766 C C . GLU A 1 95 ? 13.048 -5.296 4.975 1.00 93.81 95 GLU A C 1
ATOM 768 O O . GLU A 1 95 ? 12.743 -6.034 5.916 1.00 93.81 95 GLU A O 1
ATOM 773 N N .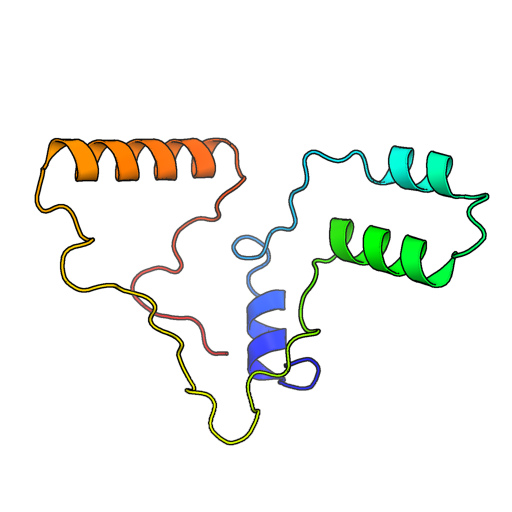 LYS A 1 96 ? 12.622 -4.028 4.921 1.00 91.88 96 LYS A N 1
ATOM 774 C CA . LYS A 1 96 ? 11.686 -3.446 5.898 1.00 91.88 96 LYS A CA 1
ATOM 775 C C . LYS A 1 96 ? 10.238 -3.902 5.685 1.00 91.88 96 LYS A C 1
ATOM 777 O O . LYS A 1 96 ? 9.375 -3.560 6.496 1.00 91.88 96 LYS A O 1
ATOM 782 N N . GLY A 1 97 ? 9.955 -4.631 4.607 1.00 89.44 97 GLY A N 1
ATOM 783 C CA . GLY A 1 97 ? 8.620 -5.075 4.222 1.00 89.44 97 GLY A CA 1
ATOM 784 C C . GLY A 1 97 ? 7.679 -3.935 3.839 1.00 89.44 97 GLY A C 1
ATOM 785 O O . GLY A 1 97 ? 6.469 -4.090 4.020 1.00 89.44 97 GLY A O 1
ATOM 786 N N . GLN A 1 98 ? 8.227 -2.798 3.392 1.00 89.12 98 GLN A N 1
ATOM 787 C CA . GLN A 1 98 ? 7.461 -1.674 2.842 1.00 89.12 98 GLN A CA 1
ATOM 788 C C . GLN A 1 98 ? 7.211 -1.860 1.347 1.00 89.12 98 GLN A C 1
ATOM 790 O O . GLN A 1 98 ? 6.131 -1.532 0.862 1.00 89.12 98 GLN A O 1
ATOM 795 N N . PHE A 1 99 ? 8.205 -2.381 0.625 1.00 91.94 99 PHE A N 1
A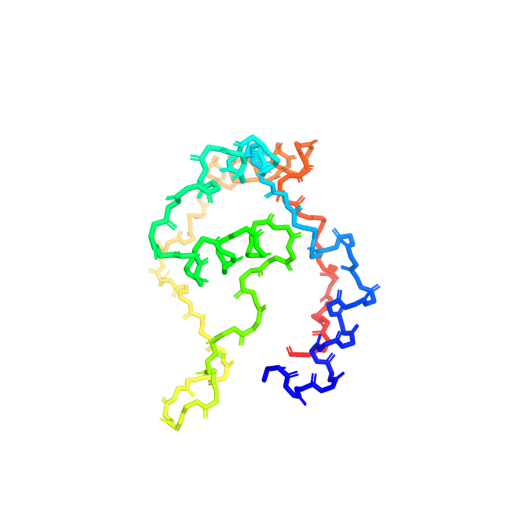TOM 796 C CA . PHE A 1 99 ? 8.039 -2.832 -0.752 1.00 91.94 99 PHE A CA 1
ATOM 797 C C . PHE A 1 99 ? 7.769 -4.332 -0.771 1.00 91.94 99 PHE A C 1
ATOM 799 O O . PHE A 1 99 ? 8.282 -5.081 0.064 1.00 91.94 99 PHE A O 1
ATOM 806 N N . SER A 1 100 ? 6.941 -4.761 -1.718 1.00 90.94 100 SER A N 1
ATOM 807 C CA . SER A 1 100 ? 6.822 -6.171 -2.058 1.00 90.94 100 SER A CA 1
ATOM 808 C C . SER A 1 100 ? 8.009 -6.613 -2.905 1.00 90.94 100 SER A C 1
ATOM 810 O O . SER A 1 100 ? 8.674 -5.792 -3.540 1.00 90.94 100 SER A O 1
ATOM 812 N N . HIS A 1 101 ? 8.196 -7.925 -3.007 1.00 89.75 101 HIS A N 1
ATOM 813 C CA . HIS A 1 101 ? 9.052 -8.486 -4.042 1.00 89.75 101 HIS A CA 1
ATOM 814 C C . HIS A 1 101 ? 8.561 -8.080 -5.448 1.00 89.75 101 HIS A C 1
ATOM 816 O O . HIS A 1 101 ? 7.371 -7.787 -5.634 1.00 89.75 101 HIS A O 1
ATOM 822 N N . PRO A 1 102 ? 9.449 -8.077 -6.457 1.00 87.19 102 PRO A N 1
ATOM 823 C CA . PRO A 1 102 ? 9.058 -7.844 -7.842 1.00 87.19 102 PRO A CA 1
ATOM 824 C C . PRO A 1 102 ? 8.012 -8.856 -8.338 1.00 87.19 102 PRO A C 1
ATOM 826 O O . PRO A 1 102 ? 8.070 -10.034 -7.996 1.00 87.19 102 PRO A O 1
ATOM 829 N N . PHE A 1 103 ? 7.129 -8.420 -9.244 1.00 83.56 103 PHE A N 1
ATOM 830 C CA . PHE A 1 103 ? 6.125 -9.264 -9.922 1.00 83.56 103 PHE A CA 1
ATOM 831 C C . PHE A 1 103 ? 6.728 -10.409 -10.764 1.00 83.56 103 PHE A C 1
ATOM 833 O O . PHE A 1 103 ? 6.009 -11.303 -11.205 1.00 83.56 103 PHE A O 1
ATOM 840 N N . GLY A 1 104 ? 8.046 -10.393 -10.986 1.00 84.94 104 GLY A N 1
ATOM 841 C CA . GLY A 1 104 ? 8.760 -11.309 -11.869 1.00 84.94 104 GLY A CA 1
ATOM 842 C C . GLY A 1 104 ? 8.979 -10.715 -13.260 1.00 84.94 104 GLY A C 1
ATOM 843 O O . GLY A 1 104 ? 9.042 -9.498 -13.429 1.00 84.94 104 GLY A O 1
ATOM 844 N N . SER A 1 105 ? 9.142 -11.585 -14.258 1.00 87.00 105 SER A N 1
ATOM 845 C CA . SER A 1 105 ? 9.317 -11.199 -15.665 1.00 87.00 105 SER A CA 1
ATOM 846 C C . SER A 1 105 ? 8.023 -10.768 -16.348 1.00 87.00 105 SER A C 1
ATOM 848 O O . SER A 1 105 ? 8.074 -10.093 -17.375 1.00 87.00 105 SER A O 1
ATOM 850 N N . ASP A 1 106 ? 6.882 -11.168 -15.791 1.00 85.00 106 ASP A N 1
ATOM 851 C CA . ASP A 1 106 ? 5.570 -11.027 -16.404 1.00 85.00 106 ASP A CA 1
ATOM 852 C C . ASP A 1 106 ? 4.660 -10.178 -15.517 1.00 85.00 106 ASP A C 1
ATOM 854 O O . ASP A 1 106 ? 4.650 -10.310 -14.293 1.00 85.00 106 ASP A O 1
ATOM 858 N N . LEU A 1 107 ? 3.879 -9.299 -16.144 1.00 82.81 107 LEU A N 1
ATOM 859 C CA . LEU A 1 107 ? 2.849 -8.545 -15.440 1.00 82.81 107 LEU A CA 1
ATOM 860 C C . LEU A 1 107 ? 1.653 -9.454 -15.159 1.00 82.81 107 LEU A C 1
ATOM 862 O O . LEU A 1 107 ? 1.201 -10.200 -16.032 1.00 82.81 107 LEU A O 1
ATOM 866 N N . LEU A 1 108 ? 1.127 -9.365 -13.940 1.00 84.81 108 LEU A N 1
ATOM 867 C CA . LEU A 1 108 ? -0.106 -10.047 -13.574 1.00 84.81 108 LEU A CA 1
ATOM 868 C C . LEU A 1 108 ? -1.300 -9.416 -14.311 1.00 84.81 108 LEU A C 1
ATOM 870 O O . LEU A 1 108 ? -1.271 -8.224 -14.617 1.00 84.81 108 LEU A O 1
ATOM 874 N N . PRO A 1 109 ? -2.345 -10.199 -14.622 1.00 81.62 109 PRO A N 1
ATOM 875 C CA . PRO A 1 109 ? -3.503 -9.690 -15.341 1.00 81.62 109 PRO A CA 1
ATOM 876 C C . PRO A 1 109 ? -4.323 -8.744 -14.455 1.00 81.62 109 PRO A C 1
ATOM 878 O O . PRO A 1 109 ? -4.524 -9.020 -13.272 1.00 81.62 109 PRO A O 1
ATOM 881 N N . GLY A 1 110 ? -4.847 -7.670 -15.042 1.00 73.06 110 GLY A N 1
ATOM 882 C CA . GLY A 1 110 ? -5.618 -6.646 -14.335 1.00 73.06 110 GLY A CA 1
ATOM 883 C C . GLY A 1 110 ? -5.252 -5.256 -14.811 1.00 73.06 110 GLY A C 1
ATOM 884 O O . GLY A 1 110 ? -4.046 -4.934 -14.776 1.00 73.06 110 GLY A O 1
#

Foldseek 3Di:
DVPDPQVVCVCVVCCLQVPQDDPDPLVVQCVVCVPPPPVVVNVLVSCCNHVNPPDPDDQVPPPHDPDDDPDDPPPPPPDPVVVVVVVVVQVVCVVVSNHGDDPPPDDRTD

Radius of gyration: 18.31 Å; chains: 1; bounding box: 45×29×43 Å

Sequence (110 aa):
ELDDPIVNKTVKDHPDLFKITTPIKVDVLHELLKGHPNTPFVESILIGLTDGFWPWANTHKFGYPTMHDTRRPGTTSEDPEHCSFLEWQANTEEEKGQFSHPFGSDLLPG